Protein AF-A0A2N7WWV7-F1 (afdb_monomer_lite)

Organism: NCBI:txid863227

Structure (mmCIF, N/CA/C/O backbone):
data_AF-A0A2N7WWV7-F1
#
_entry.id   AF-A0A2N7WWV7-F1
#
loop_
_atom_site.group_PDB
_atom_site.id
_atom_site.type_symbol
_atom_site.label_atom_id
_atom_site.label_alt_id
_atom_site.label_comp_id
_ato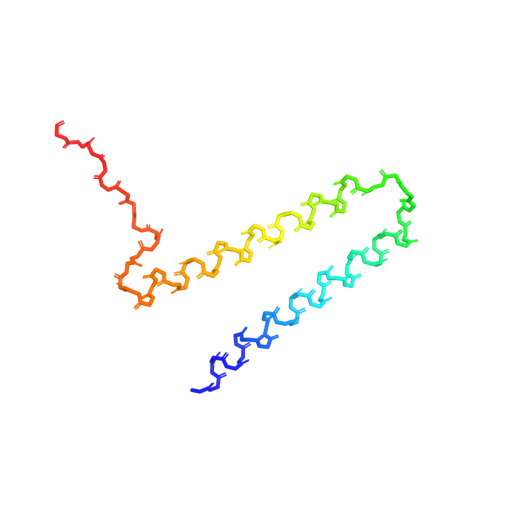m_site.label_asym_id
_atom_site.label_entity_id
_atom_site.label_seq_id
_atom_site.pdbx_PDB_ins_code
_atom_site.Cartn_x
_atom_site.Cartn_y
_atom_site.Cartn_z
_atom_site.occupancy
_atom_site.B_iso_or_equiv
_atom_site.auth_seq_id
_atom_site.auth_comp_id
_atom_site.auth_asym_id
_atom_site.auth_atom_id
_atom_site.pdbx_PDB_model_num
ATOM 1 N N . MET A 1 1 ? -23.545 1.562 4.677 1.00 53.22 1 MET A N 1
ATOM 2 C CA . MET A 1 1 ? -23.174 0.501 3.705 1.00 53.22 1 MET A CA 1
ATOM 3 C C . MET A 1 1 ? 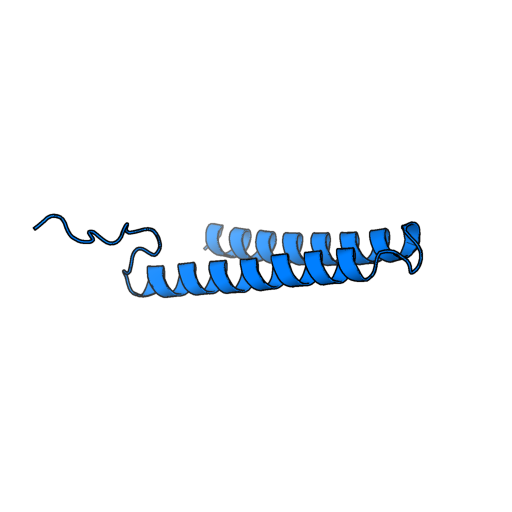-22.407 1.040 2.494 1.00 53.22 1 MET A C 1
ATOM 5 O O . MET A 1 1 ? -21.339 0.517 2.217 1.00 53.22 1 MET A O 1
ATOM 9 N N . LYS A 1 2 ? -22.864 2.112 1.823 1.00 56.91 2 LYS A N 1
ATOM 10 C CA . LYS A 1 2 ? -22.188 2.682 0.632 1.00 56.91 2 LYS A CA 1
ATOM 11 C C . LYS A 1 2 ? -20.752 3.174 0.889 1.00 56.91 2 LYS A C 1
ATOM 13 O O . LYS A 1 2 ? -19.858 2.828 0.132 1.00 56.91 2 LYS A O 1
ATOM 18 N N . ALA A 1 3 ? -20.516 3.900 1.986 1.00 66.75 3 ALA A N 1
ATOM 19 C CA . ALA A 1 3 ? -19.197 4.461 2.313 1.00 66.75 3 ALA A CA 1
ATOM 20 C C . ALA A 1 3 ? -18.103 3.395 2.512 1.00 66.75 3 ALA A C 1
ATOM 22 O O . ALA A 1 3 ? -16.992 3.550 2.032 1.00 66.75 3 ALA A O 1
ATOM 23 N N . TRP A 1 4 ? -18.438 2.273 3.154 1.00 79.06 4 TRP A N 1
ATOM 24 C CA . TRP A 1 4 ? -17.514 1.150 3.353 1.00 79.06 4 TRP A CA 1
ATOM 25 C C . TRP A 1 4 ? -17.138 0.452 2.042 1.00 79.06 4 TRP A C 1
ATOM 27 O O . TRP A 1 4 ? -16.018 -0.022 1.872 1.00 79.06 4 TRP A O 1
ATOM 37 N N . LEU A 1 5 ? -18.087 0.390 1.111 1.00 71.81 5 LEU A N 1
ATOM 38 C CA . LEU A 1 5 ? -17.894 -0.218 -0.200 1.00 71.81 5 LEU A CA 1
ATOM 39 C C . LEU A 1 5 ? -17.038 0.689 -1.092 1.00 71.81 5 LEU A C 1
ATOM 41 O O . LEU A 1 5 ? -16.155 0.207 -1.791 1.00 71.81 5 LEU A O 1
ATOM 45 N N . LEU A 1 6 ? -17.247 2.003 -0.985 1.00 72.50 6 LEU A N 1
ATOM 46 C CA . LEU A 1 6 ? -16.469 3.034 -1.669 1.00 72.50 6 LEU A CA 1
ATOM 47 C C . LEU A 1 6 ? -15.022 3.075 -1.157 1.00 72.50 6 LEU A C 1
ATOM 49 O O . LEU A 1 6 ? -14.099 3.106 -1.960 1.00 72.50 6 LEU A O 1
ATOM 53 N N . ASP A 1 7 ? -14.820 2.958 0.156 1.00 73.19 7 ASP A N 1
ATOM 54 C CA . ASP A 1 7 ? -13.497 2.863 0.788 1.00 73.19 7 ASP A CA 1
ATOM 55 C C . ASP A 1 7 ? -12.712 1.632 0.298 1.00 73.19 7 ASP A C 1
ATOM 57 O O . ASP A 1 7 ? -11.558 1.729 -0.120 1.00 73.19 7 ASP A O 1
ATOM 61 N N . ARG A 1 8 ? -13.372 0.467 0.232 1.00 77.38 8 ARG A N 1
ATOM 62 C CA . ARG A 1 8 ? -12.779 -0.762 -0.324 1.00 77.38 8 ARG A CA 1
ATOM 63 C C . ARG A 1 8 ? -12.492 -0.660 -1.820 1.00 77.38 8 ARG A C 1
ATOM 65 O O . ARG A 1 8 ? -11.453 -1.138 -2.264 1.00 77.38 8 ARG A O 1
ATOM 72 N N . ALA A 1 9 ? -13.387 -0.047 -2.590 1.00 75.44 9 ALA A N 1
ATOM 73 C CA . ALA A 1 9 ? -13.185 0.164 -4.018 1.00 75.44 9 ALA A CA 1
ATOM 74 C C . ALA A 1 9 ? -12.001 1.104 -4.280 1.00 75.44 9 ALA A C 1
ATOM 76 O O . ALA A 1 9 ? -11.178 0.815 -5.142 1.00 75.44 9 ALA A O 1
ATOM 77 N N . LEU A 1 10 ? -11.867 2.175 -3.492 1.00 73.81 10 LEU A N 1
ATOM 78 C CA . LEU A 1 10 ? -10.745 3.106 -3.582 1.00 73.81 10 LEU A CA 1
ATOM 79 C C . LEU A 1 10 ? -9.419 2.423 -3.223 1.00 73.81 10 LEU A C 1
ATOM 81 O O . LEU A 1 10 ? -8.406 2.651 -3.879 1.00 73.81 10 LEU A O 1
ATOM 85 N N . LEU A 1 11 ? -9.434 1.540 -2.219 1.00 75.94 11 LEU A N 1
ATOM 86 C CA . LEU A 1 11 ? -8.275 0.726 -1.848 1.00 75.94 11 LEU A CA 1
ATOM 87 C C . LEU A 1 11 ? -7.841 -0.210 -2.977 1.00 75.94 11 LEU A C 1
ATOM 89 O O . LEU A 1 11 ? -6.654 -0.282 -3.291 1.00 75.94 11 LEU A O 1
ATOM 93 N N . ILE A 1 12 ? -8.790 -0.907 -3.601 1.00 81.62 12 ILE A N 1
ATOM 94 C CA . ILE A 1 12 ? -8.501 -1.797 -4.730 1.00 81.62 12 ILE A CA 1
ATOM 95 C C . ILE A 1 12 ? -7.989 -0.982 -5.920 1.00 81.62 12 ILE A C 1
ATOM 97 O O . ILE A 1 12 ? -6.986 -1.353 -6.521 1.00 81.62 12 ILE A O 1
ATOM 101 N N . LEU A 1 13 ? -8.622 0.152 -6.226 1.00 75.25 13 LEU A N 1
ATOM 102 C CA . LEU A 1 13 ? -8.208 1.036 -7.313 1.00 75.25 13 LEU A CA 1
ATOM 103 C C . LEU A 1 13 ? -6.787 1.572 -7.098 1.00 75.25 13 LEU A C 1
ATOM 105 O O . LEU A 1 13 ? -5.989 1.576 -8.029 1.00 75.25 13 LEU A O 1
ATOM 109 N N . SER A 1 14 ? -6.454 1.967 -5.868 1.00 73.88 14 SER A N 1
ATOM 110 C CA . SER A 1 14 ? -5.107 2.402 -5.485 1.00 73.88 14 SER A CA 1
ATOM 111 C C . SER A 1 14 ? -4.079 1.280 -5.658 1.00 73.88 14 SER A C 1
ATOM 113 O O . SER A 1 14 ? -3.039 1.486 -6.281 1.00 73.88 14 SER A O 1
ATOM 115 N N . ALA A 1 15 ? -4.395 0.065 -5.199 1.00 76.44 15 ALA A N 1
ATOM 116 C CA . ALA A 1 15 ? -3.522 -1.094 -5.373 1.00 76.44 15 ALA A CA 1
ATOM 117 C C . ALA A 1 15 ? -3.295 -1.431 -6.858 1.00 76.44 15 ALA A C 1
ATOM 119 O O . ALA A 1 15 ? -2.161 -1.670 -7.271 1.00 76.44 15 ALA A O 1
ATOM 120 N N . VAL A 1 16 ? -4.353 -1.401 -7.673 1.00 79.12 16 VAL A N 1
ATOM 121 C CA . VAL A 1 16 ? -4.271 -1.650 -9.121 1.00 79.12 16 VAL A CA 1
ATOM 122 C C . VAL A 1 16 ? -3.470 -0.555 -9.822 1.00 79.12 16 VAL A C 1
ATOM 124 O O . VAL A 1 16 ? -2.577 -0.866 -10.608 1.00 79.12 16 VAL A O 1
ATOM 127 N N . GLY A 1 17 ? -3.733 0.716 -9.506 1.00 76.25 17 GLY A N 1
ATOM 128 C CA . GLY A 1 17 ? -2.983 1.850 -10.045 1.00 76.25 17 GLY A CA 1
ATOM 129 C C . GLY A 1 17 ? -1.497 1.769 -9.701 1.00 76.25 17 GLY A C 1
ATOM 130 O O . GLY A 1 17 ? -0.649 2.048 -10.544 1.00 76.25 17 GLY A O 1
ATOM 131 N N . PHE A 1 18 ? -1.171 1.298 -8.499 1.00 73.56 18 PHE A N 1
ATOM 132 C CA . PHE A 1 18 ? 0.203 1.108 -8.061 1.00 73.56 18 PHE A CA 1
ATOM 133 C C . PHE A 1 18 ? 0.922 -0.029 -8.807 1.00 73.56 18 PHE A C 1
ATOM 135 O O . PHE A 1 18 ? 2.039 0.158 -9.288 1.00 73.56 18 PHE A O 1
ATOM 142 N N . VAL A 1 19 ? 0.274 -1.187 -8.974 1.00 77.88 19 VAL A N 1
ATOM 143 C CA . VAL A 1 19 ? 0.827 -2.304 -9.764 1.00 77.88 19 VAL A CA 1
ATOM 144 C C . VAL A 1 19 ? 1.019 -1.899 -11.227 1.00 77.88 19 VAL A C 1
ATOM 146 O O . VAL A 1 19 ? 2.056 -2.201 -11.818 1.00 77.88 19 VAL A O 1
ATOM 149 N N . ALA A 1 20 ? 0.057 -1.172 -11.801 1.00 75.56 20 ALA A N 1
ATOM 150 C CA . ALA A 1 20 ? 0.168 -0.638 -13.153 1.00 75.56 20 ALA A CA 1
ATOM 151 C C . ALA A 1 20 ? 1.333 0.355 -13.275 1.00 75.56 20 ALA A C 1
ATOM 153 O O . ALA A 1 20 ? 2.116 0.260 -14.218 1.00 75.56 20 ALA A O 1
ATOM 154 N N . ALA A 1 21 ? 1.503 1.255 -12.301 1.00 73.50 21 ALA A N 1
ATOM 155 C CA . ALA A 1 21 ? 2.618 2.195 -12.271 1.00 73.50 21 ALA A CA 1
ATOM 156 C C . ALA A 1 21 ? 3.972 1.474 -12.213 1.00 73.50 21 ALA A C 1
ATOM 158 O O . ALA A 1 21 ? 4.887 1.866 -12.934 1.00 73.50 21 ALA A O 1
ATOM 159 N N . ILE A 1 22 ? 4.097 0.397 -11.428 1.00 70.12 22 ILE A N 1
ATOM 160 C CA . ILE A 1 22 ? 5.312 -0.431 -11.390 1.00 70.12 22 ILE A CA 1
ATOM 161 C C . ILE A 1 22 ? 5.551 -1.109 -12.735 1.00 70.12 22 ILE A C 1
ATOM 163 O O . ILE A 1 22 ? 6.646 -0.995 -13.266 1.00 70.12 22 ILE A O 1
ATOM 167 N N . LEU A 1 23 ? 4.549 -1.773 -13.316 1.00 71.69 23 LEU A N 1
ATOM 168 C CA . LEU A 1 23 ? 4.699 -2.464 -14.602 1.00 71.69 23 LEU A CA 1
ATOM 169 C C . LEU A 1 23 ? 5.102 -1.508 -15.730 1.00 71.69 23 LEU A C 1
ATOM 171 O O . LEU A 1 23 ? 5.997 -1.823 -16.515 1.00 71.69 23 LEU A O 1
ATOM 175 N N . VAL A 1 24 ? 4.473 -0.332 -15.794 1.00 71.81 24 VAL A N 1
ATOM 176 C CA . VAL A 1 24 ? 4.812 0.714 -16.768 1.00 71.81 24 VAL A CA 1
ATOM 177 C C . VAL A 1 24 ? 6.220 1.244 -16.509 1.00 71.81 24 VAL A C 1
ATOM 179 O O . VAL A 1 24 ? 7.013 1.318 -17.445 1.00 71.81 24 VAL A O 1
ATOM 182 N N . SER A 1 25 ? 6.561 1.536 -15.251 1.00 64.44 25 SER A N 1
ATOM 183 C CA . SER A 1 25 ? 7.888 2.037 -14.868 1.00 64.44 25 SER A CA 1
ATOM 184 C C . SER A 1 25 ? 8.983 1.018 -15.177 1.00 64.44 25 SER A C 1
ATOM 186 O O . SER A 1 25 ? 9.980 1.371 -15.789 1.00 64.44 25 SER A O 1
ATOM 188 N N . SER A 1 26 ? 8.787 -0.260 -14.848 1.00 64.69 26 SER A N 1
ATOM 189 C CA . SER A 1 26 ? 9.724 -1.347 -15.155 1.00 64.69 26 SER A CA 1
ATOM 190 C C . SER A 1 26 ? 9.891 -1.571 -16.657 1.00 64.69 26 SER A C 1
ATOM 192 O O . SER A 1 26 ? 10.978 -1.933 -17.098 1.00 64.69 26 SER A O 1
ATOM 194 N N . ARG A 1 27 ? 8.837 -1.348 -17.454 1.00 67.56 27 ARG A N 1
ATOM 195 C CA . ARG A 1 27 ? 8.906 -1.484 -18.914 1.00 67.56 27 ARG A CA 1
ATOM 196 C C . ARG A 1 27 ? 9.560 -0.282 -19.597 1.00 67.56 27 ARG A C 1
ATOM 198 O O . ARG A 1 27 ? 10.148 -0.467 -20.656 1.00 67.56 27 ARG A O 1
ATOM 205 N N . TRP A 1 28 ? 9.478 0.909 -19.003 1.00 62.72 28 TRP A N 1
ATOM 206 C CA . TRP A 1 28 ? 10.067 2.138 -19.546 1.00 62.72 28 TRP A CA 1
ATOM 207 C C . TRP A 1 28 ? 11.491 2.429 -19.060 1.00 62.72 28 TRP A C 1
ATOM 209 O O . TRP A 1 28 ? 12.282 2.958 -19.830 1.00 62.72 28 TRP A O 1
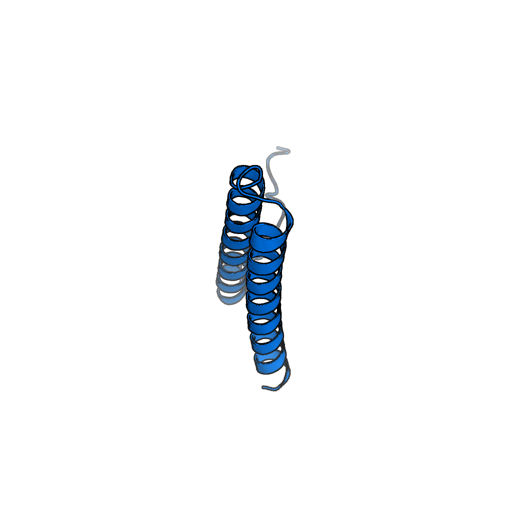ATOM 219 N N . LEU A 1 29 ? 11.833 2.108 -17.809 1.00 58.59 29 LEU A N 1
ATOM 220 C CA . LEU A 1 29 ? 13.093 2.553 -17.194 1.00 58.59 29 LEU A CA 1
ATOM 221 C C . LEU A 1 29 ? 14.291 1.631 -17.434 1.00 58.59 29 LEU A C 1
ATOM 223 O O . LEU A 1 29 ? 15.395 1.993 -17.041 1.00 58.59 29 LEU A O 1
ATOM 227 N N . GLY A 1 30 ? 14.107 0.461 -18.051 1.00 57.00 30 GLY A N 1
ATOM 228 C CA . GLY A 1 30 ? 15.182 -0.528 -18.127 1.00 57.00 30 GLY A CA 1
ATOM 229 C C . GLY A 1 30 ? 15.616 -1.010 -16.732 1.00 57.00 30 GLY A C 1
ATOM 230 O O . GLY A 1 30 ? 15.201 -0.497 -15.694 1.00 57.00 30 GLY A O 1
ATOM 231 N N . ASN A 1 31 ? 16.436 -2.055 -16.687 1.00 59.53 31 ASN A N 1
ATOM 232 C CA . ASN A 1 31 ? 16.774 -2.837 -15.487 1.00 59.53 31 ASN A CA 1
ATOM 233 C C . ASN A 1 31 ? 17.524 -2.061 -14.367 1.00 59.53 31 ASN A C 1
ATOM 235 O O . ASN A 1 31 ? 17.898 -2.625 -13.343 1.00 59.53 31 ASN A O 1
ATOM 239 N N . GLU A 1 32 ? 17.750 -0.764 -14.554 1.00 60.00 32 GLU A N 1
ATOM 240 C CA . GLU A 1 32 ? 18.595 0.110 -13.734 1.00 60.00 32 GLU A CA 1
ATOM 241 C C . GLU A 1 32 ? 17.866 0.621 -12.478 1.00 60.00 32 GLU A C 1
ATOM 243 O O . GLU A 1 32 ? 18.487 0.959 -11.473 1.00 60.00 32 GLU A O 1
ATOM 248 N N . ASN A 1 33 ? 16.528 0.615 -12.494 1.00 63.62 33 ASN A N 1
ATOM 249 C CA . ASN A 1 33 ? 15.689 1.190 -11.437 1.00 63.62 33 ASN A CA 1
ATOM 250 C C . ASN A 1 33 ? 14.993 0.159 -10.535 1.00 63.62 33 ASN A C 1
ATOM 252 O O . ASN A 1 33 ? 14.006 0.477 -9.867 1.00 63.62 33 ASN A O 1
ATOM 256 N N . LEU A 1 34 ? 15.521 -1.066 -10.453 1.00 64.94 34 LEU A N 1
ATOM 257 C CA . LEU A 1 34 ? 15.017 -2.100 -9.539 1.00 64.94 34 LEU A CA 1
ATOM 258 C C . LEU A 1 34 ? 14.986 -1.625 -8.081 1.00 64.94 34 LEU A C 1
ATOM 260 O O . LEU A 1 34 ? 13.996 -1.852 -7.390 1.00 64.94 34 LEU A O 1
ATOM 264 N N . TYR A 1 35 ? 16.017 -0.905 -7.628 1.00 65.06 35 TYR A N 1
ATOM 265 C CA . TYR A 1 35 ? 16.035 -0.317 -6.286 1.00 65.06 35 TYR A CA 1
ATOM 266 C C . TYR A 1 35 ? 14.883 0.670 -6.073 1.00 65.06 35 TYR A C 1
ATOM 268 O 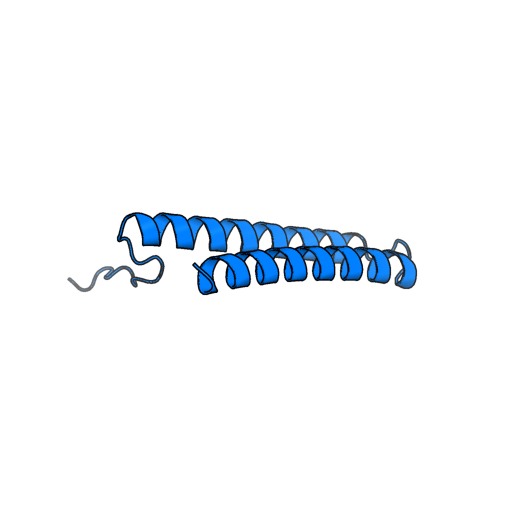O . TYR A 1 35 ? 14.214 0.609 -5.044 1.00 65.06 35 TYR A O 1
ATOM 276 N N . SER A 1 36 ? 14.590 1.529 -7.052 1.00 67.56 36 SER A N 1
ATOM 277 C CA . SER A 1 36 ? 13.469 2.476 -6.982 1.00 67.56 36 SER A CA 1
ATOM 278 C C . SER A 1 36 ? 12.120 1.749 -6.938 1.00 67.56 36 SER A C 1
ATOM 280 O O . SER A 1 36 ? 11.284 2.034 -6.079 1.00 67.56 36 SER A O 1
ATOM 282 N N . ALA A 1 37 ? 11.943 0.720 -7.774 1.00 67.62 37 ALA A N 1
ATOM 283 C CA . ALA A 1 37 ? 10.737 -0.106 -7.781 1.00 67.62 37 ALA A CA 1
ATOM 284 C C . ALA A 1 37 ? 10.535 -0.861 -6.454 1.00 67.62 37 ALA A C 1
ATOM 286 O O . ALA A 1 37 ? 9.445 -0.827 -5.886 1.00 67.62 37 ALA A O 1
ATOM 287 N N . ILE A 1 38 ? 11.584 -1.486 -5.909 1.00 70.50 38 ILE A N 1
ATOM 288 C CA . ILE A 1 38 ? 11.539 -2.184 -4.614 1.00 70.50 38 ILE A CA 1
ATOM 289 C C . ILE A 1 38 ? 11.220 -1.203 -3.484 1.00 70.50 38 ILE A C 1
ATOM 291 O O . ILE A 1 38 ? 10.403 -1.505 -2.612 1.00 70.50 38 ILE A O 1
ATOM 295 N N . THR A 1 39 ? 11.822 -0.015 -3.506 1.00 72.81 39 THR A N 1
ATOM 296 C CA . THR A 1 39 ? 11.576 1.012 -2.489 1.00 72.81 39 THR A CA 1
ATOM 297 C C . THR A 1 39 ? 10.127 1.484 -2.550 1.00 72.81 39 THR A C 1
ATOM 299 O O . THR A 1 39 ? 9.459 1.534 -1.519 1.00 72.81 39 THR A O 1
ATOM 302 N N . ALA A 1 40 ? 9.593 1.725 -3.751 1.00 69.94 40 ALA A N 1
ATOM 303 C CA . ALA A 1 40 ? 8.189 2.070 -3.944 1.00 69.94 40 ALA A CA 1
ATOM 304 C C . ALA A 1 40 ? 7.259 0.968 -3.412 1.00 69.94 40 ALA A C 1
ATOM 306 O O . ALA A 1 40 ? 6.341 1.258 -2.643 1.00 69.94 40 ALA A O 1
ATOM 307 N N . ILE A 1 41 ? 7.515 -0.300 -3.767 1.00 73.44 41 ILE A N 1
ATOM 308 C CA . ILE A 1 41 ? 6.736 -1.456 -3.285 1.00 73.44 41 ILE A CA 1
ATOM 309 C C . ILE A 1 41 ? 6.755 -1.510 -1.759 1.00 73.44 41 ILE A C 1
ATOM 311 O O . ILE A 1 41 ? 5.714 -1.690 -1.126 1.00 73.44 41 ILE A O 1
ATOM 315 N N . THR A 1 42 ? 7.930 -1.315 -1.164 1.00 73.50 42 THR A N 1
ATOM 316 C CA . THR A 1 42 ? 8.114 -1.367 0.287 1.00 73.50 42 THR A CA 1
ATOM 317 C C . THR A 1 42 ? 7.363 -0.234 0.978 1.00 73.50 42 THR A C 1
ATOM 319 O O . THR A 1 42 ? 6.666 -0.492 1.956 1.00 73.50 42 THR A O 1
ATOM 322 N N . ILE A 1 43 ? 7.430 0.996 0.454 1.00 75.31 43 ILE A N 1
ATOM 323 C CA . ILE A 1 43 ? 6.707 2.154 0.999 1.00 75.31 43 ILE A CA 1
ATOM 324 C C . ILE A 1 43 ? 5.197 1.906 0.975 1.00 75.31 43 ILE A C 1
ATOM 326 O O . ILE A 1 43 ? 4.524 2.125 1.982 1.00 75.31 43 ILE A O 1
ATOM 330 N N . VAL A 1 44 ? 4.658 1.395 -0.134 1.00 75.44 44 VAL A N 1
ATOM 331 C CA . VAL A 1 44 ? 3.218 1.126 -0.247 1.00 75.44 44 VAL A CA 1
ATOM 332 C C . VAL A 1 44 ? 2.781 -0.032 0.644 1.00 75.44 44 VAL A C 1
ATOM 334 O O . VAL A 1 44 ? 1.755 0.070 1.318 1.00 75.44 44 VAL A O 1
ATOM 337 N N . ALA A 1 45 ? 3.571 -1.104 0.728 1.00 74.44 45 ALA A N 1
ATOM 338 C CA . ALA A 1 45 ? 3.302 -2.206 1.648 1.00 74.44 45 ALA A CA 1
ATOM 339 C C . ALA A 1 45 ? 3.308 -1.738 3.114 1.00 74.44 45 ALA A C 1
ATOM 341 O O . ALA A 1 45 ? 2.456 -2.154 3.908 1.00 74.44 45 ALA A O 1
ATOM 342 N N . LEU A 1 46 ? 4.238 -0.845 3.470 1.00 76.69 46 LEU A N 1
ATOM 343 C CA . LEU A 1 46 ? 4.310 -0.241 4.797 1.00 76.69 46 LEU A CA 1
ATOM 344 C C . LEU A 1 46 ? 3.078 0.626 5.067 1.00 76.69 46 LEU A C 1
ATOM 346 O O . LEU A 1 46 ? 2.442 0.479 6.110 1.00 76.69 46 LEU A O 1
ATOM 350 N N . TRP A 1 47 ? 2.695 1.470 4.107 1.00 78.62 47 TRP A N 1
ATOM 351 C CA . TRP A 1 47 ? 1.519 2.329 4.214 1.00 78.62 47 TRP A CA 1
ATOM 352 C C . TRP A 1 47 ? 0.234 1.517 4.396 1.00 78.62 47 TRP A C 1
ATOM 354 O O . TRP A 1 47 ? -0.564 1.813 5.284 1.00 78.62 47 TRP A O 1
ATOM 364 N N . PHE A 1 48 ? 0.070 0.428 3.639 1.00 79.81 48 PHE A N 1
ATOM 365 C CA . PHE A 1 48 ? -1.075 -0.470 3.777 1.00 79.81 48 PHE A CA 1
ATOM 366 C C . PHE A 1 48 ? -1.128 -1.138 5.159 1.00 79.81 48 PHE A C 1
ATOM 368 O O . PHE A 1 48 ? -2.191 -1.210 5.781 1.00 79.81 48 PHE A O 1
ATOM 375 N N . LYS A 1 49 ? 0.0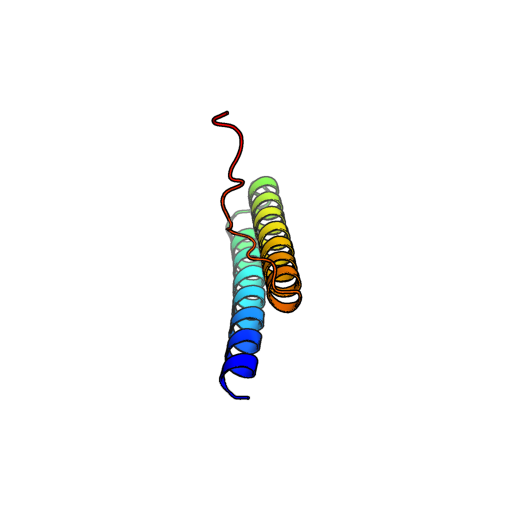21 -1.596 5.679 1.00 74.81 49 LYS A N 1
ATOM 376 C CA . LYS A 1 49 ? 0.107 -2.146 7.040 1.00 74.81 49 LYS A CA 1
ATOM 377 C C . LYS A 1 49 ? -0.280 -1.110 8.090 1.00 74.81 49 LYS A C 1
ATOM 379 O O . LYS A 1 49 ? -1.063 -1.443 8.978 1.00 74.81 49 LYS A O 1
ATOM 384 N N . VAL A 1 50 ? 0.220 0.120 7.972 1.00 77.81 50 VAL A N 1
ATOM 385 C CA . VAL A 1 50 ? -0.115 1.222 8.884 1.00 77.81 50 VAL A CA 1
ATOM 386 C C . VAL A 1 50 ? -1.608 1.524 8.822 1.00 77.81 50 VAL A C 1
ATOM 388 O O . VAL A 1 50 ? -2.257 1.496 9.859 1.00 77.81 50 VAL A O 1
ATOM 391 N N . ALA A 1 51 ? -2.187 1.694 7.631 1.00 77.69 51 ALA A N 1
ATOM 392 C CA . ALA A 1 51 ? -3.616 1.961 7.465 1.00 77.69 51 ALA A CA 1
ATOM 393 C C . ALA A 1 51 ? -4.498 0.865 8.092 1.00 77.69 51 ALA A C 1
ATOM 395 O O . ALA A 1 51 ? -5.478 1.162 8.781 1.00 77.69 51 ALA A O 1
ATOM 396 N N . ARG A 1 52 ? -4.129 -0.412 7.917 1.00 81.31 52 ARG A N 1
ATOM 397 C CA . ARG A 1 52 ? -4.823 -1.542 8.553 1.00 81.31 52 ARG A CA 1
ATOM 398 C C . ARG A 1 52 ? -4.720 -1.492 10.079 1.00 81.31 52 ARG A C 1
ATOM 400 O O . ARG A 1 52 ? -5.715 -1.729 10.758 1.00 81.31 52 ARG A O 1
ATOM 407 N N . LEU A 1 53 ? -3.541 -1.181 10.612 1.00 81.25 53 LEU A N 1
ATOM 408 C CA . LEU A 1 53 ? -3.306 -1.044 12.053 1.00 81.25 53 LEU A CA 1
ATOM 409 C C . LEU A 1 53 ? -4.096 0.124 12.649 1.00 81.25 53 LEU A C 1
ATOM 411 O O . LEU A 1 53 ? -4.779 -0.051 13.651 1.00 81.25 53 LEU A O 1
ATOM 415 N N . THR A 1 54 ? -4.073 1.286 11.999 1.00 80.38 54 THR A N 1
ATOM 416 C CA . THR A 1 54 ? -4.860 2.472 12.365 1.00 80.38 54 THR A CA 1
ATOM 417 C C . THR A 1 54 ? -6.350 2.145 12.415 1.00 80.38 54 THR A C 1
ATOM 419 O O . THR A 1 54 ? -7.043 2.562 13.341 1.00 80.38 54 THR A O 1
ATOM 422 N N . LYS A 1 55 ? -6.849 1.364 11.449 1.00 78.94 55 LYS A N 1
ATOM 423 C CA . LYS A 1 55 ? -8.241 0.909 11.436 1.00 78.94 55 LYS A CA 1
ATOM 424 C C . LYS A 1 55 ? -8.562 -0.013 12.615 1.00 78.94 55 LYS A C 1
ATOM 426 O O . LYS A 1 55 ? -9.549 0.229 13.298 1.00 78.94 55 LYS A O 1
ATOM 431 N N . LEU A 1 56 ? -7.715 -1.008 12.886 1.00 81.00 56 LEU A N 1
ATOM 432 C CA . LEU A 1 56 ? -7.885 -1.928 14.019 1.00 81.00 56 LEU A CA 1
ATOM 433 C C . LEU A 1 56 ? -7.862 -1.203 15.371 1.00 81.00 56 LEU A C 1
ATOM 435 O O . LEU A 1 56 ? -8.686 -1.493 16.234 1.00 81.00 56 LEU A O 1
ATOM 439 N N . LEU A 1 57 ? -6.949 -0.244 15.542 1.00 80.06 57 LEU A N 1
ATOM 440 C CA . LEU A 1 57 ? -6.865 0.585 16.748 1.00 80.06 57 LEU A CA 1
ATOM 441 C C . LEU A 1 57 ? -8.152 1.386 16.952 1.00 80.06 57 LEU A C 1
ATOM 443 O O . LEU A 1 57 ? -8.720 1.373 18.042 1.00 80.06 57 LEU A O 1
ATOM 447 N N . ARG A 1 58 ? -8.669 1.994 15.878 1.00 79.12 58 ARG A N 1
ATOM 448 C CA . ARG A 1 58 ? -9.923 2.750 15.917 1.00 79.12 58 ARG A CA 1
ATOM 449 C C . ARG A 1 58 ? -11.132 1.863 16.234 1.00 79.12 58 ARG A C 1
ATOM 451 O O . ARG A 1 58 ? -12.014 2.298 16.966 1.00 79.12 58 ARG A O 1
ATOM 458 N N . GLU A 1 59 ? -11.168 0.628 15.731 1.00 82.19 59 GLU A N 1
ATOM 459 C CA . GLU A 1 59 ? -12.209 -0.362 16.069 1.00 82.19 59 GLU A CA 1
ATOM 460 C C . GLU A 1 59 ? -12.198 -0.743 17.560 1.00 82.19 59 GLU A C 1
ATOM 462 O O . GLU A 1 59 ? -13.249 -1.038 18.119 1.00 82.19 59 GLU A O 1
ATOM 467 N N . HIS A 1 60 ? -11.040 -0.666 18.221 1.00 85.12 60 HIS A N 1
ATOM 468 C CA . HIS A 1 60 ? -10.891 -0.906 19.662 1.00 85.12 60 HIS A CA 1
ATOM 469 C C . HIS A 1 60 ? -10.989 0.379 20.505 1.00 85.12 60 HIS A C 1
ATOM 471 O O . HIS A 1 60 ? -10.670 0.363 21.691 1.00 85.12 60 HIS A O 1
ATOM 477 N N . GLY A 1 61 ? -11.416 1.502 19.914 1.00 84.44 61 GLY A N 1
ATOM 478 C CA . GLY A 1 61 ? -11.580 2.780 20.614 1.00 84.44 61 GLY A CA 1
ATOM 479 C C . GLY A 1 61 ? -10.272 3.500 20.960 1.00 84.44 61 GLY A C 1
ATOM 480 O O . GLY A 1 61 ? -10.296 4.475 21.706 1.00 84.44 61 GLY A O 1
ATOM 481 N N . ILE A 1 62 ? -9.135 3.048 20.425 1.00 79.06 62 ILE A N 1
ATOM 482 C CA . ILE A 1 62 ? -7.827 3.672 20.633 1.00 79.06 62 ILE A CA 1
ATOM 483 C C . ILE A 1 62 ? -7.599 4.685 19.513 1.00 79.06 62 ILE A C 1
ATOM 485 O O . ILE A 1 62 ? -7.659 4.326 18.335 1.00 79.06 62 ILE A O 1
ATOM 489 N N . ASP A 1 63 ? -7.309 5.941 19.861 1.00 79.31 63 ASP A N 1
ATOM 490 C CA . ASP A 1 63 ? -6.908 6.947 18.877 1.00 79.31 63 ASP A CA 1
ATOM 491 C C . ASP A 1 63 ? -5.416 6.765 18.516 1.00 79.31 63 ASP A C 1
ATOM 493 O O . ASP A 1 63 ? -4.537 7.037 19.338 1.00 79.31 63 ASP A O 1
ATOM 497 N N . PRO A 1 64 ? -5.092 6.313 17.288 1.00 70.44 64 PRO A N 1
ATOM 498 C CA . PRO A 1 64 ? -3.714 6.069 16.863 1.00 70.44 64 PRO A CA 1
ATOM 499 C C . PRO A 1 64 ? -2.881 7.350 16.712 1.00 70.44 64 PRO A C 1
ATOM 501 O O . PRO A 1 64 ? -1.663 7.261 16.563 1.00 70.44 64 PRO A O 1
ATOM 504 N N . TYR A 1 65 ? -3.512 8.528 16.734 1.00 76.94 65 TYR A N 1
ATOM 505 C CA . TYR A 1 65 ? -2.843 9.827 16.645 1.00 76.94 65 TYR A CA 1
ATOM 506 C C . TYR A 1 65 ? -2.824 10.574 17.975 1.00 76.94 65 TYR A C 1
ATOM 508 O O . TYR A 1 65 ? -2.364 11.719 18.030 1.00 76.94 65 TYR A O 1
ATOM 516 N N . GLN A 1 66 ? -3.281 9.931 19.053 1.00 70.06 66 GLN A N 1
ATOM 517 C CA . GLN A 1 66 ? -3.203 10.496 20.384 1.00 70.06 66 GLN A CA 1
ATOM 518 C C . GLN A 1 66 ? -1.725 10.726 20.710 1.00 70.06 66 GLN A C 1
ATOM 520 O O . GLN A 1 66 ? -0.950 9.783 20.900 1.00 70.06 66 GLN A O 1
ATOM 525 N N . LYS A 1 67 ? -1.302 11.998 20.725 1.00 64.25 67 LYS A N 1
ATOM 526 C CA . LYS A 1 67 ? 0.030 12.378 21.202 1.00 64.25 67 LYS A CA 1
ATOM 527 C C . LYS A 1 67 ? 0.199 11.719 22.565 1.00 64.25 67 LYS A C 1
ATOM 529 O O . LYS A 1 67 ? -0.609 11.983 23.454 1.00 64.25 67 LYS A O 1
ATOM 534 N N . ARG A 1 68 ? 1.235 10.885 22.744 1.00 60.94 68 ARG A N 1
ATOM 535 C CA . ARG A 1 68 ? 1.653 10.499 24.097 1.00 60.94 68 ARG A CA 1
ATOM 536 C C . ARG A 1 68 ? 1.811 11.804 24.862 1.00 60.94 68 ARG A C 1
ATOM 538 O O . ARG A 1 68 ? 2.704 12.588 24.544 1.00 60.94 68 ARG A O 1
ATOM 545 N N . ALA A 1 69 ? 0.940 12.036 25.836 1.00 55.09 69 ALA A N 1
ATOM 546 C CA . ALA A 1 69 ? 1.187 12.996 26.889 1.00 55.09 69 ALA A CA 1
ATOM 547 C C . ALA A 1 69 ? 2.375 12.434 27.674 1.00 55.09 69 ALA A C 1
ATOM 549 O O . ALA A 1 69 ? 2.207 11.682 28.626 1.00 55.09 69 ALA A O 1
ATOM 550 N N . LYS A 1 70 ? 3.585 12.657 27.161 1.00 53.75 70 LYS A N 1
ATOM 551 C CA . LYS A 1 70 ? 4.807 12.274 27.839 1.00 53.75 70 LYS A CA 1
ATOM 552 C C . LYS A 1 70 ? 5.299 13.491 28.602 1.00 53.75 70 LYS A C 1
ATOM 554 O O . LYS A 1 70 ? 5.565 14.527 27.997 1.00 53.75 70 LYS A O 1
ATOM 559 N N . ASP A 1 71 ? 5.393 13.291 29.910 1.00 54.19 71 ASP A N 1
ATOM 560 C CA . ASP A 1 71 ? 6.380 13.885 30.803 1.00 54.19 71 ASP A CA 1
ATOM 561 C C . ASP A 1 71 ? 6.555 15.396 30.698 1.00 54.19 71 ASP A C 1
ATOM 563 O O . ASP A 1 71 ? 7.529 15.906 30.147 1.00 54.19 71 ASP A O 1
ATOM 567 N N . LYS A 1 72 ? 5.635 16.119 31.329 1.00 44.47 72 LYS A N 1
ATOM 568 C CA . LYS A 1 72 ? 6.024 17.293 32.111 1.00 44.47 72 LYS A CA 1
ATOM 569 C C . LYS A 1 72 ? 5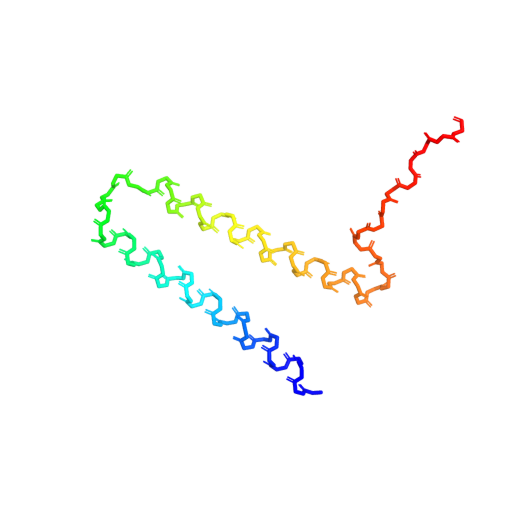.438 17.138 33.509 1.00 44.47 72 LYS A C 1
ATOM 571 O O . LYS A 1 72 ? 4.423 17.750 33.825 1.00 44.47 72 LYS A O 1
ATOM 576 N N . SER A 1 73 ? 6.049 16.258 34.294 1.00 45.03 73 SER A N 1
ATOM 577 C CA . SER A 1 73 ? 6.093 16.390 35.748 1.00 45.03 73 SER A CA 1
ATOM 578 C C . SER A 1 73 ? 7.544 16.547 36.157 1.00 45.03 73 SER A C 1
ATOM 580 O O . SER A 1 73 ? 8.410 16.026 35.420 1.00 45.03 73 SER A O 1
#

Foldseek 3Di:
DVVVVVVVVVVVVVVVVLVVVLVVCCVPVDPPCPVVSVVSVVVVVVVVVVVVVCVVCVVVVHHPPPPPPDDDD

Sequence (73 aa):
MKAWLLDRALLILSAVGFVAAILVSSRWLGNENLYSAITAITIVALWFKVARLTKLLREHGIDPYQKRAKDKS

Radius of gyration: 17.61 Å; chains: 1; bounding box: 42×20×55 Å

pLDDT: mean 71.15, std 9.02, range [44.47, 85.12]

Secondary structure (DSSP, 8-state):
-HHHHHHHHHHHHHHHHHHHHHHHHHHHSGGGGHHHHHHHHHHHHHHHHHHHHHHHHHHTT--TT--------